Protein AF-A3VZ18-F1 (afdb_monomer_lite)

Foldseek 3Di:
DDWDWDDPDVQWIWIWDQDPQRKIKIKIGRRVQQKIWMWIQHNVRDIDIDIDGHDDDDD

Structure (mmCIF, N/CA/C/O backbone):
data_AF-A3VZ18-F1
#
_entry.id   AF-A3VZ18-F1
#
lo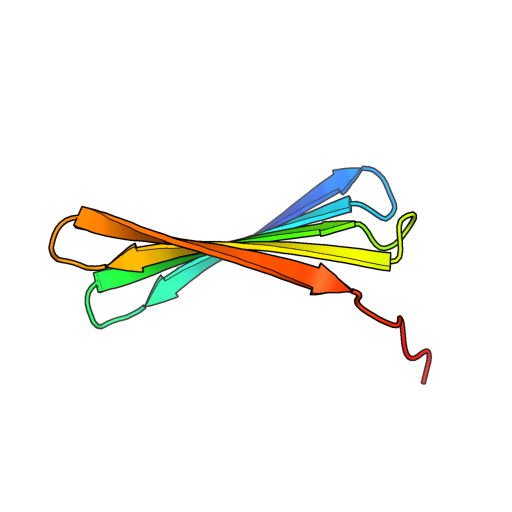op_
_atom_site.group_PDB
_atom_site.id
_atom_site.type_symbol
_atom_site.label_atom_id
_atom_site.label_alt_id
_atom_site.label_comp_id
_atom_site.label_asym_id
_atom_site.label_entity_id
_atom_site.label_seq_id
_atom_site.pdbx_PDB_ins_code
_atom_site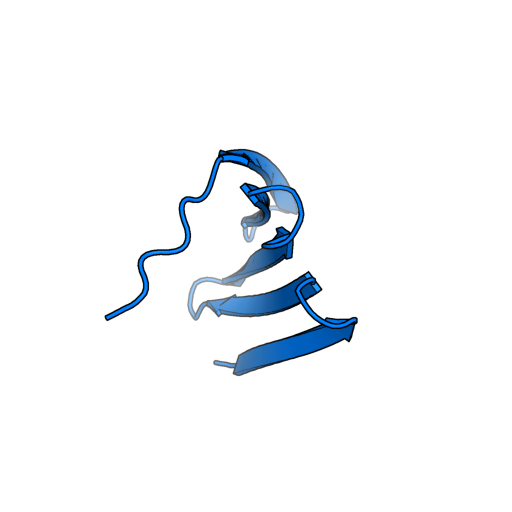.Cartn_x
_atom_site.Cartn_y
_atom_site.Cartn_z
_atom_site.occupancy
_atom_site.B_iso_or_equiv
_atom_site.auth_seq_id
_atom_site.auth_comp_id
_atom_site.auth_asym_id
_atom_site.auth_atom_id
_atom_site.pdbx_PDB_model_num
ATOM 1 N N . MET A 1 1 ? 1.466 3.825 17.878 1.00 67.19 1 MET A N 1
ATOM 2 C CA . MET A 1 1 ? 1.244 4.043 16.432 1.00 67.19 1 MET A CA 1
ATOM 3 C C . MET A 1 1 ? 2.313 3.279 15.656 1.00 67.19 1 MET A C 1
ATOM 5 O O . MET A 1 1 ? 3.469 3.364 16.051 1.00 67.19 1 MET A O 1
ATOM 9 N N . GLY A 1 2 ? 1.954 2.472 14.650 1.00 86.62 2 GLY A N 1
ATOM 10 C CA . GLY A 1 2 ? 2.885 1.519 14.022 1.00 86.62 2 GLY A CA 1
ATOM 11 C C . GLY A 1 2 ? 3.008 1.708 12.513 1.00 86.62 2 GLY A C 1
ATOM 12 O O . GLY A 1 2 ? 2.006 1.635 11.804 1.00 86.62 2 GLY A O 1
ATOM 13 N N . LEU A 1 3 ? 4.235 1.933 12.034 1.00 94.94 3 LEU A N 1
ATOM 14 C CA . LEU A 1 3 ? 4.600 1.868 10.619 1.00 94.94 3 LEU A CA 1
ATOM 15 C C . LEU A 1 3 ? 5.219 0.499 10.338 1.00 94.94 3 LEU A C 1
ATOM 17 O O . LEU A 1 3 ? 6.168 0.094 11.006 1.00 94.94 3 LEU A O 1
ATOM 21 N N . LYS A 1 4 ? 4.711 -0.191 9.322 1.00 96.81 4 LYS A N 1
ATOM 22 C CA . LYS A 1 4 ? 5.289 -1.422 8.794 1.00 96.81 4 LYS A CA 1
ATOM 23 C C . LYS A 1 4 ? 5.620 -1.226 7.323 1.00 96.81 4 LYS A C 1
ATOM 25 O O . LYS A 1 4 ? 4.755 -0.859 6.534 1.00 96.81 4 LYS A O 1
ATOM 30 N N . ILE A 1 5 ? 6.864 -1.512 6.964 1.00 97.00 5 ILE A N 1
ATOM 31 C CA . ILE A 1 5 ? 7.331 -1.536 5.579 1.00 97.00 5 ILE A CA 1
ATOM 32 C C . ILE A 1 5 ? 7.747 -2.970 5.271 1.00 97.00 5 ILE A C 1
ATOM 34 O O . ILE A 1 5 ? 8.401 -3.628 6.078 1.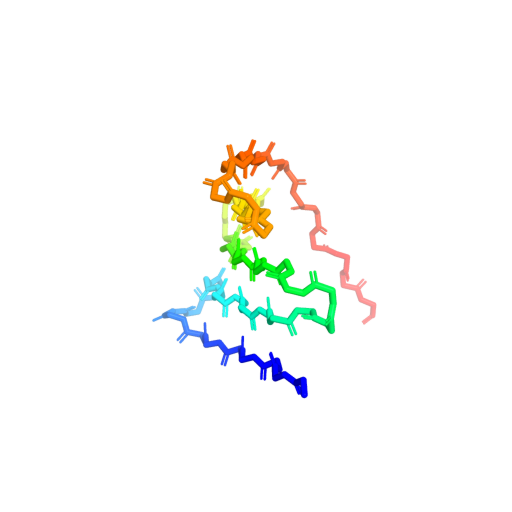00 97.00 5 ILE A O 1
ATOM 38 N N . THR A 1 6 ? 7.318 -3.496 4.133 1.00 97.31 6 THR A N 1
ATOM 39 C CA . THR A 1 6 ? 7.635 -4.852 3.689 1.00 97.31 6 THR A CA 1
ATOM 40 C C . THR A 1 6 ? 7.971 -4.818 2.210 1.00 97.31 6 THR A C 1
ATOM 42 O O . THR A 1 6 ? 7.114 -4.538 1.376 1.00 97.31 6 THR A O 1
ATOM 45 N N . THR A 1 7 ? 9.220 -5.121 1.874 1.00 96.69 7 THR A N 1
ATOM 46 C CA . THR A 1 7 ? 9.612 -5.374 0.488 1.00 96.69 7 THR A CA 1
ATOM 47 C C . THR A 1 7 ? 9.048 -6.728 0.077 1.00 96.69 7 THR A C 1
ATOM 49 O O . THR A 1 7 ? 9.428 -7.751 0.639 1.00 96.69 7 THR A O 1
ATOM 52 N N . VAL A 1 8 ? 8.117 -6.736 -0.876 1.00 95.81 8 VAL A N 1
ATOM 53 C CA . VAL A 1 8 ? 7.501 -7.969 -1.395 1.00 95.81 8 VAL A CA 1
ATOM 54 C C . VAL A 1 8 ? 8.457 -8.649 -2.375 1.00 95.81 8 VAL A C 1
ATOM 56 O O . VAL A 1 8 ? 8.648 -9.860 -2.338 1.00 95.81 8 VAL A O 1
ATOM 59 N N . ARG A 1 9 ? 9.073 -7.844 -3.244 1.00 95.56 9 ARG A N 1
ATOM 60 C CA . ARG A 1 9 ? 10.149 -8.206 -4.178 1.00 95.56 9 ARG A CA 1
ATOM 61 C C . ARG A 1 9 ? 10.915 -6.929 -4.563 1.00 95.56 9 ARG A C 1
ATOM 63 O O . ARG A 1 9 ? 10.407 -5.843 -4.274 1.00 95.56 9 ARG A O 1
ATOM 70 N N . PRO A 1 10 ? 12.097 -7.003 -5.203 1.00 94.44 10 PRO A N 1
ATOM 71 C CA . PRO A 1 10 ? 12.795 -5.807 -5.677 1.00 94.44 10 PRO A CA 1
ATOM 72 C C . PRO A 1 10 ? 11.862 -4.894 -6.486 1.00 94.44 10 PRO A C 1
ATOM 74 O O . PRO A 1 10 ? 11.148 -5.366 -7.369 1.00 94.44 10 PRO A O 1
ATOM 77 N N . GLY A 1 11 ? 11.817 -3.607 -6.131 1.00 92.12 11 GLY A N 1
ATOM 78 C CA . GLY A 1 11 ? 10.941 -2.618 -6.767 1.00 92.12 11 GLY A CA 1
ATOM 79 C C . GLY A 1 11 ? 9.463 -2.659 -6.354 1.00 92.12 11 GLY A C 1
ATOM 80 O O . GLY A 1 11 ? 8.716 -1.800 -6.804 1.00 92.12 11 GLY A O 1
ATOM 81 N N . LEU A 1 12 ? 9.027 -3.589 -5.494 1.00 95.38 12 LEU A N 1
ATOM 82 C CA . LEU A 1 12 ? 7.644 -3.666 -5.005 1.00 95.38 12 LEU A CA 1
ATOM 83 C C . LEU A 1 12 ? 7.599 -3.643 -3.473 1.00 95.38 12 LEU A C 1
ATOM 85 O O . LEU A 1 12 ? 8.009 -4.599 -2.806 1.00 95.38 12 LEU A O 1
ATOM 89 N N . VAL A 1 13 ? 7.058 -2.566 -2.910 1.00 96.69 13 VAL A N 1
ATOM 90 C CA . VAL A 1 13 ? 7.041 -2.315 -1.463 1.00 96.69 13 VAL A CA 1
ATOM 91 C C . VAL A 1 13 ? 5.610 -2.154 -0.971 1.00 96.69 13 VAL A C 1
ATOM 93 O O . VAL A 1 13 ? 4.850 -1.361 -1.514 1.00 96.69 13 VAL A O 1
ATOM 96 N N . LEU A 1 14 ? 5.252 -2.876 0.089 1.00 97.31 14 LEU A N 1
ATOM 97 C CA . LEU A 1 14 ? 4.030 -2.662 0.852 1.00 97.31 14 LEU A CA 1
ATOM 98 C C . LEU A 1 14 ? 4.348 -1.815 2.085 1.00 97.31 14 LEU A C 1
ATOM 100 O O . LEU A 1 14 ? 5.161 -2.194 2.927 1.00 97.31 14 LEU A O 1
ATOM 104 N N . VAL A 1 15 ? 3.660 -0.694 2.219 1.00 96.75 15 VAL A N 1
ATOM 105 C CA . VAL A 1 15 ? 3.679 0.170 3.396 1.00 96.75 15 VAL A CA 1
ATOM 106 C C . VAL A 1 15 ? 2.324 0.060 4.073 1.00 96.75 15 VAL A C 1
ATOM 108 O O . VAL A 1 15 ? 1.291 0.123 3.416 1.00 96.75 15 VAL A O 1
ATOM 111 N N . THR A 1 16 ? 2.290 -0.137 5.384 1.00 97.00 16 THR A N 1
ATOM 112 C CA . THR A 1 16 ? 1.055 -0.077 6.170 1.00 97.00 16 THR A CA 1
ATOM 113 C C . THR A 1 16 ? 1.288 0.744 7.422 1.00 97.00 16 THR A C 1
ATOM 115 O O . THR A 1 16 ? 2.288 0.564 8.117 1.00 97.00 16 THR A O 1
ATOM 118 N N . ARG A 1 17 ? 0.363 1.653 7.707 1.00 96.94 17 ARG A N 1
ATOM 119 C CA . ARG A 1 17 ? 0.389 2.517 8.880 1.00 96.94 17 ARG A CA 1
ATOM 120 C C . ARG A 1 17 ? -1.007 2.602 9.468 1.00 96.94 17 ARG A C 1
ATOM 122 O O . ARG A 1 17 ? -1.976 2.800 8.741 1.00 96.94 17 ARG A O 1
ATOM 129 N N . GLN A 1 18 ? -1.091 2.478 10.783 1.00 96.06 18 GLN A N 1
ATOM 130 C CA . GLN A 1 18 ? -2.286 2.844 11.532 1.00 96.06 18 GLN A CA 1
ATOM 131 C C . GLN A 1 18 ? -2.029 4.182 12.220 1.00 96.06 18 GLN A C 1
ATOM 133 O O . GLN A 1 18 ? -1.041 4.309 12.944 1.00 96.06 18 GLN A O 1
ATOM 138 N N . GLU A 1 19 ? -2.888 5.160 11.966 1.00 94.62 19 GLU A N 1
ATOM 139 C CA . GLU A 1 19 ? -2.860 6.497 12.555 1.00 94.62 19 GLU A CA 1
ATOM 140 C C . GLU A 1 19 ? -3.565 6.512 13.924 1.00 94.62 19 GLU A C 1
ATOM 142 O O . GLU A 1 19 ? -4.404 5.661 14.225 1.00 94.62 19 GLU A O 1
ATOM 147 N N . GLU A 1 20 ? -3.263 7.511 14.754 1.00 92.88 20 GLU A N 1
ATOM 148 C CA . GLU A 1 20 ? -3.850 7.697 16.094 1.00 92.88 20 GLU A CA 1
ATOM 149 C C . GLU A 1 20 ? -5.369 7.900 16.069 1.00 92.88 20 GLU A C 1
ATOM 151 O O . GLU A 1 20 ? -6.068 7.504 16.996 1.00 92.88 20 GLU A O 1
ATOM 156 N N . ASN A 1 21 ? -5.896 8.465 14.983 1.00 94.06 21 ASN A N 1
ATOM 157 C CA . ASN A 1 21 ? -7.330 8.681 14.792 1.00 94.06 21 ASN A CA 1
ATOM 158 C C . ASN A 1 21 ? -8.083 7.425 14.306 1.00 94.06 21 ASN A C 1
ATOM 160 O O . ASN A 1 21 ? -9.244 7.530 13.915 1.00 94.06 21 ASN A O 1
ATOM 164 N N . GLY A 1 22 ? -7.437 6.253 14.294 1.00 94.31 22 GLY A N 1
ATOM 165 C CA . GLY A 1 22 ? -8.029 4.980 13.878 1.00 94.31 22 GLY A CA 1
ATOM 166 C C . GLY A 1 22 ? -8.030 4.737 12.366 1.00 94.31 22 GLY A C 1
ATOM 167 O O . GLY A 1 22 ? -8.459 3.669 11.929 1.00 94.31 22 GLY A O 1
ATOM 168 N N . ILE A 1 23 ? -7.535 5.681 11.558 1.00 96.75 23 ILE A N 1
ATOM 169 C CA . ILE A 1 23 ? -7.366 5.480 10.115 1.00 96.75 23 ILE A CA 1
ATOM 170 C C . ILE A 1 23 ? -6.264 4.445 9.874 1.00 96.75 23 ILE A C 1
ATOM 172 O O . ILE A 1 23 ? -5.180 4.522 10.450 1.00 96.75 23 ILE A O 1
ATOM 176 N N . THR A 1 24 ? -6.518 3.492 8.979 1.00 97.31 24 THR A N 1
ATOM 177 C CA . THR A 1 24 ? -5.492 2.560 8.489 1.00 97.31 24 THR A CA 1
ATOM 178 C C . THR A 1 24 ? -5.181 2.852 7.032 1.00 97.31 24 THR A C 1
ATOM 180 O O . THR A 1 24 ? -6.079 2.864 6.193 1.00 97.31 24 THR A O 1
ATOM 183 N N . VAL A 1 25 ? -3.907 3.056 6.718 1.00 97.12 25 VAL A N 1
ATOM 184 C CA . VAL A 1 25 ? -3.406 3.268 5.360 1.00 97.12 25 VAL A CA 1
ATOM 185 C C . VAL A 1 25 ? -2.549 2.075 4.963 1.00 97.12 25 VAL A C 1
ATOM 187 O O . VAL A 1 25 ? -1.596 1.741 5.662 1.00 97.12 25 VAL A O 1
ATOM 190 N N . SER A 1 26 ? -2.842 1.473 3.816 1.00 97.12 26 SER A N 1
ATOM 191 C CA . SER A 1 26 ? -1.988 0.481 3.160 1.00 97.12 26 SER A CA 1
ATOM 192 C C . SER A 1 26 ? -1.663 0.950 1.750 1.00 97.12 26 SER A C 1
ATOM 194 O O . SER A 1 26 ? -2.558 1.347 1.012 1.00 97.12 26 SER A O 1
ATOM 196 N N . GLN A 1 27 ? -0.397 0.908 1.357 1.00 96.94 27 GLN A N 1
ATOM 197 C CA . GLN A 1 27 ? 0.067 1.351 0.049 1.00 96.94 27 GLN A CA 1
ATOM 198 C C . GLN A 1 27 ? 1.027 0.332 -0.549 1.00 96.94 27 GLN A C 1
ATOM 200 O O . GLN A 1 27 ? 1.985 -0.071 0.100 1.00 96.94 27 GLN A O 1
ATOM 205 N N . ILE A 1 28 ? 0.792 -0.046 -1.799 1.00 97.31 28 ILE A N 1
ATOM 206 C CA . ILE A 1 28 ? 1.742 -0.782 -2.628 1.00 97.31 28 ILE A CA 1
ATOM 207 C C . ILE A 1 28 ? 2.421 0.238 -3.539 1.00 97.31 28 ILE A C 1
ATOM 209 O O . ILE A 1 28 ? 1.733 0.906 -4.307 1.00 97.31 28 ILE A O 1
ATOM 213 N N . LEU A 1 29 ? 3.743 0.363 -3.451 1.00 96.00 29 LEU A N 1
ATOM 214 C CA . LEU A 1 29 ? 4.566 1.091 -4.414 1.00 96.00 29 LEU A CA 1
ATOM 215 C C . LEU A 1 29 ? 5.223 0.080 -5.348 1.00 96.00 29 LEU A C 1
ATOM 217 O O . LEU A 1 29 ? 6.037 -0.729 -4.902 1.00 96.00 29 LEU A O 1
ATOM 221 N N . ASP A 1 30 ? 4.870 0.140 -6.624 1.00 95.31 30 ASP A N 1
ATOM 222 C CA . ASP A 1 30 ? 5.491 -0.600 -7.714 1.00 95.31 30 ASP A CA 1
ATOM 223 C C . ASP A 1 30 ? 6.384 0.355 -8.510 1.00 95.31 30 ASP A C 1
ATOM 225 O O . ASP A 1 30 ? 5.942 1.058 -9.419 1.00 95.31 30 ASP A O 1
ATOM 229 N N . LEU A 1 31 ? 7.654 0.404 -8.124 1.00 91.44 31 LEU A N 1
ATOM 230 C CA . LEU A 1 31 ? 8.667 1.256 -8.739 1.00 91.44 31 LEU A CA 1
ATOM 231 C C . LEU A 1 31 ? 9.033 0.776 -10.148 1.00 91.44 31 LEU A C 1
ATOM 233 O O . LEU A 1 31 ? 9.423 1.589 -10.976 1.00 91.44 31 LEU A O 1
ATOM 237 N N . GLY A 1 32 ? 8.878 -0.523 -10.436 1.00 91.12 32 GLY A N 1
ATOM 238 C CA . GLY A 1 32 ? 9.119 -1.071 -11.773 1.00 91.12 32 GLY A CA 1
ATOM 239 C C . GLY A 1 32 ? 8.074 -0.603 -12.786 1.00 91.12 32 GLY A C 1
ATOM 240 O O . GLY A 1 32 ? 8.406 -0.352 -13.940 1.00 91.12 32 GLY A O 1
ATOM 241 N N . ASN A 1 33 ? 6.828 -0.438 -12.336 1.00 91.50 33 ASN A N 1
ATOM 242 C CA . ASN A 1 33 ? 5.720 0.060 -13.152 1.00 91.50 33 ASN A CA 1
ATOM 243 C C . ASN A 1 33 ? 5.431 1.559 -12.959 1.00 91.50 33 ASN A C 1
ATOM 245 O O . ASN A 1 33 ? 4.465 2.059 -13.537 1.00 91.50 33 ASN A O 1
ATOM 249 N N . GLY A 1 34 ? 6.209 2.261 -12.126 1.00 93.31 34 GLY A N 1
ATOM 250 C CA . GLY A 1 34 ? 5.995 3.676 -11.810 1.00 93.31 34 GLY A CA 1
ATOM 251 C C . GLY A 1 34 ? 4.607 3.960 -11.228 1.00 93.31 34 GLY A C 1
ATOM 252 O O . GLY A 1 34 ? 3.982 4.958 -11.580 1.00 93.31 34 GLY A O 1
ATOM 253 N N . GLN A 1 35 ? 4.076 3.072 -10.381 1.00 95.50 35 GLN A N 1
ATOM 254 C CA . GLN A 1 35 ? 2.712 3.169 -9.850 1.00 95.50 35 GLN A CA 1
ATOM 255 C C . GLN A 1 35 ? 2.636 2.975 -8.338 1.00 95.50 35 GLN A C 1
ATOM 257 O O . GLN A 1 35 ? 3.402 2.231 -7.731 1.00 95.50 35 GLN A O 1
ATOM 262 N N . ALA A 1 36 ? 1.664 3.638 -7.717 1.00 95.88 36 ALA A N 1
ATOM 263 C CA . ALA A 1 36 ? 1.314 3.449 -6.322 1.00 95.88 36 ALA A CA 1
ATOM 264 C C . ALA A 1 36 ? -0.193 3.231 -6.172 1.00 95.88 36 ALA A C 1
ATOM 266 O O . ALA A 1 36 ? -1.001 4.050 -6.615 1.00 95.88 36 ALA A O 1
ATOM 267 N N . CYS A 1 37 ? -0.558 2.151 -5.487 1.00 97.12 37 CYS A N 1
ATOM 268 C CA . CYS A 1 37 ? -1.932 1.795 -5.156 1.00 97.12 37 CYS A CA 1
ATOM 269 C C . CYS A 1 37 ? -2.119 1.896 -3.643 1.00 97.12 37 CYS A C 1
ATOM 271 O O . CYS A 1 37 ? -1.529 1.119 -2.894 1.00 97.12 37 CYS A O 1
ATOM 273 N N . SER A 1 38 ? -2.951 2.825 -3.185 1.00 97.44 38 SER A N 1
ATOM 274 C CA . SER A 1 38 ? -3.256 3.033 -1.771 1.00 97.44 38 SER A CA 1
ATOM 275 C C . SER A 1 38 ? -4.690 2.639 -1.437 1.00 97.44 38 SER A C 1
ATOM 277 O O . SER A 1 38 ? -5.613 2.817 -2.228 1.00 97.44 38 SER A O 1
ATOM 279 N N . SER A 1 39 ? -4.877 2.142 -0.224 1.00 97.88 39 SER A N 1
ATOM 280 C CA . SER A 1 39 ? -6.160 1.890 0.417 1.00 97.88 39 SER A CA 1
ATOM 281 C C . SER A 1 39 ? -6.170 2.587 1.773 1.00 97.88 39 SER A C 1
ATOM 283 O O . SER A 1 39 ? -5.239 2.422 2.560 1.00 97.88 39 SER A O 1
ATOM 285 N N . VAL A 1 40 ? -7.212 3.368 2.040 1.00 97.75 40 VAL A N 1
ATOM 286 C CA . VAL A 1 40 ? -7.424 4.073 3.307 1.00 97.75 40 VAL A CA 1
ATOM 287 C C . VAL A 1 40 ? -8.725 3.568 3.911 1.00 97.75 40 VAL A C 1
ATOM 289 O O . VAL A 1 40 ? -9.788 3.741 3.320 1.00 97.75 40 VAL A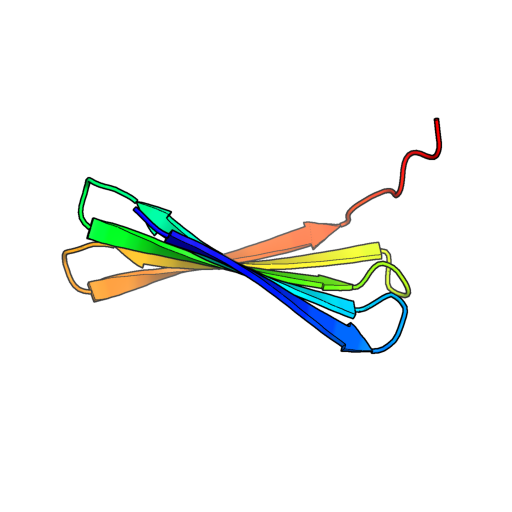 O 1
ATOM 292 N N . THR A 1 41 ? -8.632 2.924 5.070 1.00 98.06 41 THR A N 1
ATOM 293 C CA . THR A 1 41 ? -9.783 2.469 5.854 1.00 98.06 41 THR A CA 1
ATOM 294 C C . THR A 1 41 ? -10.043 3.484 6.955 1.00 98.06 41 THR A C 1
ATOM 296 O O . THR A 1 41 ? -9.197 3.699 7.824 1.00 98.06 41 THR A O 1
ATOM 299 N N . MET A 1 42 ? -11.200 4.128 6.891 1.00 97.81 42 MET A N 1
ATOM 300 C CA . MET A 1 42 ? -11.664 5.096 7.878 1.00 97.81 42 MET A CA 1
ATOM 301 C C . MET A 1 42 ? -12.177 4.368 9.136 1.00 97.81 42 MET A C 1
ATOM 303 O O . MET A 1 42 ? -12.590 3.211 9.038 1.00 97.81 42 MET A O 1
ATOM 307 N N . PRO A 1 43 ? -12.240 5.024 10.310 1.00 96.88 43 PRO A N 1
ATOM 308 C CA . PRO A 1 43 ? -12.722 4.395 11.548 1.00 96.88 43 PRO A CA 1
ATOM 309 C C . PRO A 1 43 ? -14.161 3.870 11.470 1.00 96.88 43 PRO A C 1
ATOM 311 O O . PRO A 1 43 ? -14.523 2.939 12.179 1.00 96.88 43 PRO A O 1
ATOM 314 N N . ASN A 1 44 ? -14.983 4.446 10.588 1.00 96.69 44 ASN A N 1
ATOM 315 C CA . ASN A 1 44 ? -16.350 3.992 10.319 1.00 96.69 44 ASN A CA 1
ATOM 316 C C . ASN A 1 44 ? -16.424 2.804 9.334 1.00 96.69 44 ASN A C 1
ATOM 318 O O . ASN A 1 44 ? -17.514 2.446 8.898 1.00 96.69 44 ASN A O 1
ATOM 322 N N . GLY A 1 45 ? -15.283 2.231 8.940 1.00 96.56 45 GLY A N 1
ATOM 323 C CA . GLY A 1 45 ? -15.189 1.125 7.988 1.00 96.56 45 GLY A CA 1
A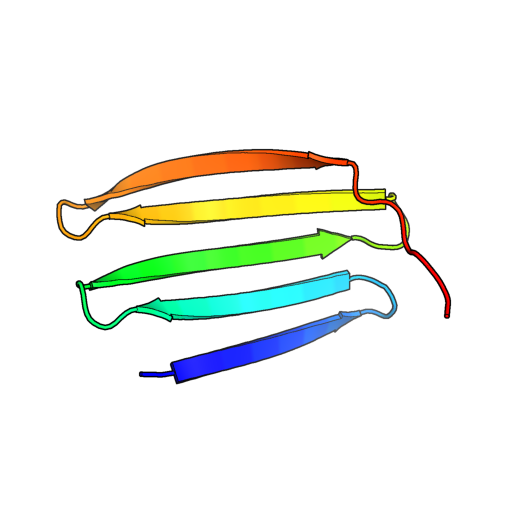TOM 324 C C . GLY A 1 45 ? -15.243 1.535 6.514 1.00 96.56 45 GLY A C 1
ATOM 325 O O . GLY A 1 45 ? -15.100 0.671 5.649 1.00 96.56 45 GLY A O 1
ATOM 326 N N . ALA A 1 46 ? -15.416 2.823 6.191 1.00 97.88 46 ALA A N 1
ATOM 327 C CA . ALA A 1 46 ? -15.384 3.278 4.804 1.00 97.88 46 ALA A CA 1
ATOM 328 C C . ALA A 1 46 ? -13.991 3.061 4.195 1.00 97.88 46 ALA A C 1
ATOM 330 O O . ALA A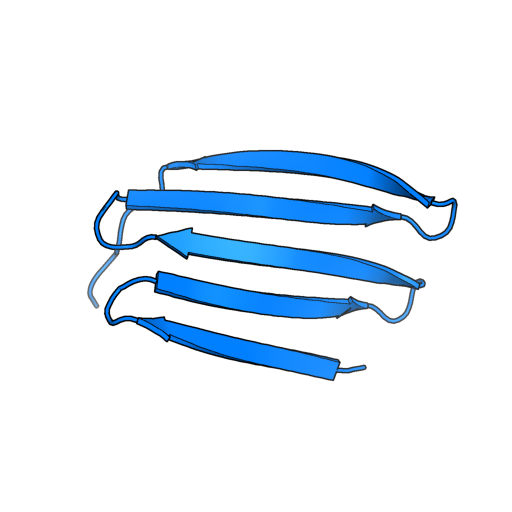 1 46 ? -12.973 3.377 4.813 1.00 97.88 46 ALA A O 1
ATOM 331 N N . LEU A 1 47 ? -13.953 2.550 2.964 1.00 97.75 47 LEU A N 1
ATOM 332 C CA . LEU A 1 47 ? -12.722 2.249 2.243 1.00 97.75 47 LEU A CA 1
ATOM 333 C C . LEU A 1 47 ? -12.562 3.184 1.044 1.00 97.75 47 LEU A C 1
ATOM 335 O O . LEU A 1 47 ? -13.416 3.222 0.160 1.00 97.75 47 LEU A O 1
ATOM 339 N N . ILE A 1 48 ? -11.432 3.882 0.983 1.00 97.56 48 ILE A N 1
ATOM 340 C CA . ILE A 1 48 ? -11.038 4.726 -0.147 1.00 97.56 48 ILE A CA 1
ATOM 341 C C . ILE A 1 48 ? -9.869 4.055 -0.860 1.00 97.56 48 ILE A C 1
ATOM 343 O O . ILE A 1 48 ? -8.884 3.685 -0.221 1.00 97.56 48 ILE A O 1
ATOM 347 N N . LYS A 1 49 ? -9.958 3.916 -2.185 1.00 97.44 49 LYS A N 1
ATOM 348 C CA . LYS A 1 49 ? -8.874 3.399 -3.028 1.00 97.44 49 LYS A CA 1
ATOM 349 C C . LYS A 1 49 ? -8.334 4.506 -3.921 1.00 97.44 49 LYS A C 1
ATOM 351 O O . LYS A 1 49 ? -9.106 5.251 -4.516 1.00 97.44 49 LYS A O 1
ATOM 356 N N . LEU A 1 50 ? -7.014 4.594 -4.017 1.00 95.50 50 LEU A N 1
ATOM 357 C CA . LEU A 1 50 ? -6.304 5.585 -4.820 1.00 95.50 50 LEU A CA 1
ATOM 358 C C . LEU A 1 50 ? -5.255 4.861 -5.657 1.00 95.50 50 LEU A C 1
ATOM 360 O O . LEU A 1 50 ? -4.492 4.061 -5.124 1.00 95.50 50 LEU A O 1
ATOM 364 N N . VAL A 1 51 ? -5.197 5.158 -6.949 1.00 95.12 51 VAL A N 1
ATOM 365 C CA . VAL A 1 51 ? -4.129 4.693 -7.839 1.00 95.12 51 VAL A CA 1
ATOM 366 C C . VAL A 1 51 ? -3.517 5.922 -8.484 1.00 95.12 51 VAL A C 1
ATOM 368 O O . VAL A 1 51 ? -4.246 6.787 -8.969 1.00 95.12 51 VAL A O 1
ATOM 371 N N . ARG A 1 52 ? -2.191 6.031 -8.446 1.00 94.06 52 ARG A N 1
ATOM 372 C CA . ARG A 1 52 ? -1.460 7.151 -9.042 1.00 94.06 52 ARG A CA 1
ATOM 373 C C . ARG A 1 52 ? -0.148 6.685 -9.653 1.00 94.06 52 ARG A C 1
ATOM 375 O O . ARG A 1 52 ? 0.457 5.738 -9.151 1.00 94.06 52 ARG A O 1
ATOM 382 N N . SER A 1 53 ? 0.318 7.401 -10.667 1.00 94.38 53 SER A N 1
ATOM 383 C CA . SER A 1 53 ? 1.700 7.281 -11.122 1.00 94.38 53 SER A CA 1
ATOM 384 C C . SER A 1 53 ? 2.654 7.839 -10.062 1.00 94.38 53 SER A C 1
ATOM 386 O O . SER A 1 53 ? 2.307 8.763 -9.319 1.00 94.38 53 SER A O 1
ATOM 388 N N . VAL A 1 54 ? 3.842 7.257 -9.967 1.00 88.75 54 VAL A N 1
ATOM 389 C CA . VAL A 1 54 ? 4.942 7.729 -9.126 1.00 88.75 54 VAL A CA 1
ATOM 390 C C . VAL A 1 54 ? 6.211 7.763 -9.953 1.00 88.75 54 VAL A C 1
ATOM 392 O O . VAL A 1 54 ? 6.626 6.749 -10.507 1.00 88.75 54 VAL A O 1
ATOM 395 N N . ASP A 1 55 ? 6.837 8.930 -9.974 1.00 82.50 55 ASP A N 1
ATOM 396 C CA . ASP A 1 55 ? 8.171 9.098 -10.522 1.00 82.50 55 ASP A CA 1
ATOM 397 C C . ASP A 1 55 ? 9.191 8.844 -9.413 1.00 82.50 55 ASP A C 1
ATOM 399 O O . ASP A 1 55 ? 9.104 9.407 -8.314 1.00 82.50 55 ASP A O 1
ATOM 403 N N . VAL A 1 56 ? 10.156 7.968 -9.688 1.00 72.62 56 VAL A N 1
ATOM 404 C CA . VAL A 1 56 ? 11.299 7.771 -8.798 1.00 72.62 56 VAL A CA 1
ATOM 405 C C . VAL A 1 56 ? 12.263 8.923 -9.040 1.00 72.62 56 VAL A C 1
ATOM 407 O O . VAL A 1 56 ? 12.889 9.006 -10.092 1.00 72.62 56 VAL A O 1
ATOM 410 N N . VAL A 1 57 ? 12.368 9.830 -8.071 1.00 73.81 57 VAL A N 1
ATOM 411 C CA . VAL A 1 57 ? 13.376 10.894 -8.097 1.00 73.81 57 VAL A CA 1
ATOM 412 C C . VAL A 1 57 ? 14.614 10.375 -7.377 1.00 73.81 57 VAL A C 1
ATOM 414 O O . VAL A 1 57 ? 14.646 10.340 -6.145 1.00 73.81 57 VAL A O 1
ATOM 417 N N . GLU A 1 58 ? 15.616 9.946 -8.139 1.00 65.69 58 GLU A N 1
ATOM 418 C CA . GLU A 1 58 ? 16.952 9.690 -7.597 1.00 65.69 58 GLU A CA 1
ATOM 419 C C . GLU A 1 58 ? 17.586 11.035 -7.199 1.00 65.69 58 GLU A C 1
ATOM 421 O O . GLU A 1 58 ? 17.526 12.009 -7.953 1.00 65.69 58 GLU A O 1
ATOM 426 N N . ARG A 1 59 ? 18.121 11.113 -5.977 1.00 52.75 59 ARG A N 1
ATOM 427 C CA . ARG A 1 59 ? 18.892 12.254 -5.466 1.00 52.75 59 ARG A CA 1
ATOM 428 C C . ARG A 1 59 ? 20.344 11.859 -5.290 1.00 52.75 59 ARG A C 1
ATOM 430 O O . ARG A 1 59 ? 20.565 10.708 -4.854 1.00 52.75 59 ARG A O 1
#

Secondary structure (DSSP, 8-state):
-EEEEEEEETTEEEEEEE-TTS-EEEEEEETTTTEEEEEEE-TTS-EEEEEEE------

pLDDT: mean 92.9, std 8.81, range [52.75, 98.06]

Radius of gyration: 12.51 Å; chains: 1; bounding box: 35×20×30 Å

Sequence (59 aa):
MGLKITTVRPGLVLVTRQEENGITVSQILDLGNGQACSSVTMPNGALIKLVRSVDVVER